Protein 3S9G (pdb70)

Organism: Homo sapiens (NCBI:txid9606)

InterPro domains:
  IPR024872 HEXIM [PF15313] (164-301)
  IPR024872 HEXIM [PR02094] (197-213)
  IPR024872 HEXIM [PR02094] (262-279)
  IPR024872 HEXIM [PR02094] (279-295)
  IPR024872 HEXIM [PTHR13469] (29-357)

Sequence (158 aa):
DFSETYERYHTESLQNMSKQELIKEYLELEKSLSRMEDENNRLRLESKRLDARVRELELELDRLRAENLQLLTENELHRQQEERYHTESLQNMSKQELIKEYLELEKSLSRMEDENNRLRLESKRLDARVRELELELDRLRAENLQLLTENELHRQQE

Solvent-accessible surface area: 10974 Å² total; per-residue (Å²): 138,46,115,129,88,99,38,40,137,30,39,106,40,6,72,124,30,41,73,118,78,0,19,147,67,21,45,78,22,58,133,24,41,56,152,29,78,96,59,24,68,115,6,126,139,61,12,60,148,18,73,56,85,15,55,95,6,36,125,72,4,78,61,16,119,54,73,15,109,110,15,100,77,79,5,60,47,32,41,142,135,132,164,45,170,3,66,68,59,6,82,150,51,61,52,102,35,0,6,147,76,16,30,89,19,55,114,27,11,57,153,28,81,97,67,2,60,118,8,97,117,62,15,144,153,26,55,27,84,15,143,101,12,77,127,33,12,90,64,29,121,58,41,19,121,126,30,65,84,66,46,64,96,24,145,112,114,171

Secondary structure (DSSP, 8-state):
--HHHHHHHHHHHHHTS-HHHHHHHHHHHHHHHHHHHHHHHHHHHHHHHHHHHHHHHHHHHHHHHHHHHHHHHHHHHHHH--/-THHHHHTTSS-HHHHHHHHHHHHHHHHHHHHHHHHHHHHHHHHHHHHHHHHHHHHHHHHHHHHHHHHHHHHHH--

B-factor: mean 52.56, std 23.47, range [2.0, 134.63]

GO terms:
  GO:1901798 positive regulation of signal transduction by p53 class mediator (P, IMP)
  GO:0004861 cyclin-dependent protein serine/threonine kinase inhibitor activity (F, IDA)
  GO:0034244 negative regulation of transcription elongation by RNA polymerase II (P, IDA)
  GO:0005634 nucleus (C, IDA)
  GO:0005737 cytoplasm (C, IDA)
  GO:0017069 snRNA binding (F, IDA)
  GO:0140416 transcription regulator inhibitor activity (F, IDA)
  GO:0005515 protein binding (F, IPI)
  GO:0002218 activation of innate immune response (P, IDA)
  GO:0097322 7SK snRNA binding (F, IDA)
  GO:0005634 nucleus (C, EXP)
  GO:0005737 cytoplasm (C, EXP)
  GO:0004860 protein kinase inhibitor activity (F, IDA)
  GO:0120259 7SK snRNP (C, IDA)
  GO:0106140 P-TEFb complex binding (F, IDA)
  GO:0034244 negative regulation of transcription elongation by RNA polymerase II (P, IC)
  GO:0032897 negative regulation of viral transcription (P, IMP)
  GO:0000122 negative regulation of transcription by RNA polymerase II (P, IMP)
  GO:0042802 identical protein binding (F, IPI)
  GO:0005654 nucleoplasm (C, IDA)

Structure (mmCIF, N/CA/C/O backbone):
data_3S9G
#
_entry.id   3S9G
#
_cell.length_a   70.770
_cell.length_b   70.770
_cell.length_c   90.960
_cell.angle_alpha   90.00
_cell.angle_beta   90.00
_cell.angle_gamma   90.00
#
_symmetry.space_group_name_H-M   'I 4'
#
loop_
_entity.id
_entity.type
_entity.pdbx_description
1 polymer 'Protein HEXIM1'
2 water water
#
loop_
_atom_site.group_PDB
_atom_site.id
_atom_site.type_symbol
_atom_site.label_atom_id
_atom_site.label_alt_id
_atom_site.label_comp_id
_atom_site.label_asym_id
_atom_site.label_entity_id
_atom_site.label_seq_id
_atom_site.pdbx_PDB_ins_code
_atom_site.Cartn_x
_atom_site.Cartn_y
_atom_site.Cartn_z
_atom_site.occupancy
_atom_site.B_iso_or_equiv
_atom_site.auth_seq_id
_atom_site.auth_comp_id
_atom_site.aut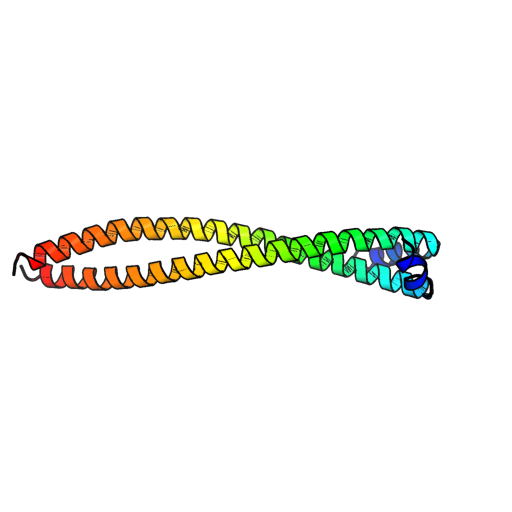h_asym_id
_atom_site.auth_atom_id
_atom_site.pdbx_PDB_model_num
ATOM 1 N N . ASP A 1 14 ? 16.937 24.256 75.479 1.00 83.35 266 ASP A N 1
ATOM 2 C CA . ASP A 1 14 ? 16.846 23.241 76.574 1.00 100.77 266 ASP A CA 1
ATOM 3 C C . ASP A 1 14 ? 17.567 23.731 77.835 1.00 103.57 266 ASP A C 1
ATOM 4 O O . ASP A 1 14 ? 16.917 24.051 78.836 1.00 117.45 266 ASP A O 1
ATOM 6 N N . PHE A 1 15 ? 18.901 23.740 77.807 1.00 106.86 267 PHE A N 1
ATOM 7 C CA . PHE A 1 15 ? 19.696 24.654 78.641 1.00 104.85 267 PHE A CA 1
ATOM 8 C C . PHE A 1 15 ? 20.321 25.631 77.638 1.00 101.89 267 PHE A C 1
ATOM 9 O O . PHE A 1 15 ? 20.703 25.214 76.544 1.00 93.68 267 PHE A O 1
ATOM 11 N N . SER A 1 16 ? 20.402 26.916 77.993 1.00 102.38 268 SER A N 1
ATOM 12 C CA . SER A 1 16 ? 20.622 27.999 77.002 1.00 98.44 268 SER A CA 1
ATOM 13 C C . SER A 1 16 ? 21.944 27.897 76.221 1.00 93.30 268 SER A C 1
ATOM 14 O O . SER A 1 16 ? 21.947 27.996 74.997 1.00 86.95 268 SER A O 1
ATOM 17 N N . GLU A 1 17 ? 23.057 27.707 76.924 1.00 92.04 269 GLU A N 1
ATOM 18 C CA . GLU A 1 17 ? 24.359 27.519 76.269 1.00 86.51 269 GLU A CA 1
ATOM 19 C C . GLU A 1 17 ? 24.535 26.053 75.837 1.00 75.81 269 GLU A C 1
ATOM 20 O O . GLU A 1 17 ? 24.870 25.778 74.673 1.00 75.30 269 GLU A O 1
ATOM 26 N N . THR A 1 18 ? 24.282 25.108 76.745 1.00 69.36 270 THR A N 1
ATOM 27 C CA . THR A 1 18 ? 24.386 23.687 76.375 1.00 55.16 270 THR A CA 1
ATOM 28 C C . THR A 1 18 ? 23.616 23.384 75.049 1.00 56.85 270 THR A C 1
ATOM 29 O O . THR A 1 18 ? 24.067 22.552 74.256 1.00 50.46 270 THR A O 1
ATOM 33 N N . TYR A 1 19 ? 22.528 24.117 74.781 1.00 49.10 271 TYR A N 1
ATOM 34 C CA . TYR A 1 19 ? 21.729 23.887 73.613 1.00 43.76 271 TYR A CA 1
ATOM 35 C C . TYR A 1 19 ? 22.458 24.435 72.401 1.00 38.35 271 TYR A C 1
ATOM 36 O O . TYR A 1 19 ? 22.456 23.778 71.381 1.00 36.01 271 TYR A O 1
ATOM 45 N N . GLU A 1 20 ? 23.081 25.612 72.527 1.00 37.22 272 GLU A N 1
ATOM 46 C CA . GLU A 1 20 ? 23.748 26.249 71.385 1.00 39.53 272 GLU A CA 1
ATOM 47 C C . GLU A 1 20 ? 24.872 25.368 71.001 1.00 33.06 272 GLU A C 1
ATOM 48 O O . GLU A 1 20 ? 25.113 25.191 69.818 1.00 38.76 272 GLU A O 1
ATOM 50 N N . ARG A 1 21 ? 25.513 24.744 72.004 1.00 38.14 273 ARG A N 1
ATOM 51 C CA . ARG A 1 21 ? 26.643 23.840 71.753 1.00 32.63 273 ARG A CA 1
ATOM 52 C C . ARG A 1 21 ? 26.186 22.687 70.875 1.00 34.05 273 ARG A C 1
ATOM 53 O O . ARG A 1 21 ? 26.652 22.526 69.746 1.00 31.24 273 ARG A O 1
ATOM 55 N N . TYR A 1 22 ? 25.201 21.956 71.373 1.00 36.36 274 TYR A N 1
ATOM 56 C CA . TYR A 1 22 ? 24.567 20.869 70.622 1.00 37.25 274 TYR A CA 1
ATOM 57 C C . TYR A 1 22 ? 24.052 21.290 69.261 1.00 31.79 274 TYR A C 1
ATOM 58 O O . TYR A 1 22 ? 24.163 20.591 68.260 1.00 32.74 274 TYR A O 1
ATOM 67 N N . HIS A 1 23 ? 23.479 22.473 69.219 1.00 35.54 275 HIS A N 1
ATOM 68 C CA . HIS A 1 23 ? 22.838 22.922 68.015 1.00 35.72 275 HIS A CA 1
ATOM 69 C C . HIS A 1 23 ? 23.863 23.327 66.962 1.00 28.14 275 HIS A C 1
ATOM 70 O O . HIS A 1 23 ? 23.716 23.044 65.762 1.00 33.10 275 HIS A O 1
ATOM 77 N N . THR A 1 24 ? 24.916 23.994 67.404 1.00 35.15 276 THR A N 1
ATOM 78 C CA . THR A 1 24 ? 26.064 24.252 66.507 1.00 35.87 276 THR A CA 1
ATOM 79 C C . THR A 1 24 ? 26.808 22.999 66.084 1.00 30.16 276 THR A C 1
ATOM 80 O O . THR A 1 24 ? 27.114 22.805 64.901 1.00 31.28 276 THR A O 1
ATOM 84 N N . GLU A 1 25 ? 27.062 22.068 66.978 1.00 28.13 277 GLU A N 1
ATOM 85 C CA . GLU A 1 25 ? 27.597 20.771 66.423 1.00 35.53 277 GLU A CA 1
ATOM 86 C C . GLU A 1 25 ? 26.775 20.127 65.315 1.00 38.83 277 GLU A C 1
ATOM 87 O O . GLU A 1 25 ? 27.317 19.502 64.357 1.00 23.79 277 GLU A O 1
ATOM 93 N N . SER A 1 26 ? 25.465 20.249 65.489 1.00 36.24 278 SER A N 1
ATOM 94 C CA . SER A 1 26 ? 24.487 19.702 64.579 1.00 39.60 278 SER A CA 1
ATOM 95 C C . SER A 1 26 ? 24.600 20.282 63.178 1.00 26.13 278 SER A C 1
ATOM 96 O O . SER A 1 26 ? 24.472 19.565 62.173 1.00 38.40 278 SER A O 1
ATOM 99 N N . LEU A 1 27 ? 24.762 21.607 63.120 1.00 29.44 279 LEU A N 1
ATOM 100 C CA . LEU A 1 27 ? 25.059 22.322 61.840 1.00 31.24 279 LEU A CA 1
ATOM 101 C C . LEU A 1 27 ? 26.468 21.991 61.358 1.00 27.47 279 LEU A C 1
ATOM 102 O O . LEU A 1 27 ? 26.724 21.802 60.128 1.00 27.43 279 LEU A O 1
ATOM 107 N N . GLN A 1 28 ? 27.413 21.891 62.289 1.00 26.82 280 GLN A N 1
ATOM 108 C CA . GLN A 1 28 ? 28.741 21.421 61.875 1.00 35.38 280 GLN A CA 1
ATOM 109 C C . GLN A 1 28 ? 28.667 20.063 61.239 1.00 41.91 280 GLN A C 1
ATOM 110 O O . GLN A 1 28 ? 29.416 19.802 60.251 1.00 34.49 280 GLN A O 1
ATOM 116 N N . ASN A 1 29 ? 27.785 19.167 61.717 1.00 27.65 281 ASN A N 1
ATOM 117 C CA . ASN A 1 29 ? 27.851 17.876 61.052 1.00 43.27 281 ASN A CA 1
ATOM 118 C C . ASN A 1 29 ? 26.976 17.752 59.821 1.00 41.60 281 ASN A C 1
ATOM 119 O O . ASN A 1 29 ? 26.892 16.706 59.240 1.00 41.57 281 ASN A O 1
ATOM 124 N N . MET A 1 30 ? 26.401 18.859 59.369 1.00 35.51 282 MET A N 1
ATOM 125 C CA . MET A 1 30 ? 25.729 18.879 58.077 1.00 32.74 282 MET A CA 1
ATOM 126 C C . MET A 1 30 ? 26.720 19.213 56.983 1.00 32.08 282 MET A C 1
ATOM 127 O O . MET A 1 30 ? 27.700 19.885 57.215 1.00 39.46 282 MET A O 1
ATOM 132 N N . SER A 1 31 ? 26.422 18.781 55.779 1.00 34.49 283 SER A N 1
ATOM 133 C CA . SER A 1 31 ? 27.148 19.232 54.602 1.00 43.62 283 SER A CA 1
ATOM 134 C C . SER A 1 31 ? 26.769 20.656 54.233 1.00 44.00 283 SER A C 1
ATOM 135 O O . SER A 1 31 ? 25.723 21.135 54.628 1.00 48.07 283 SER A O 1
ATOM 138 N N . LYS A 1 32 ? 27.617 21.298 53.429 1.00 42.62 284 LYS A N 1
ATOM 139 C CA . LYS A 1 32 ? 27.433 22.689 53.065 1.00 52.93 284 LYS A CA 1
ATOM 140 C C . LYS A 1 32 ? 26.124 22.798 52.327 1.00 59.45 284 LYS A C 1
ATOM 141 O O . LYS A 1 32 ? 25.367 23.735 52.580 1.00 59.57 284 LYS A O 1
ATOM 147 N N . GLN A 1 33 ? 25.832 21.815 51.463 1.00 58.60 285 GLN A N 1
ATOM 148 C CA . GLN A 1 33 ? 24.667 21.900 50.590 1.00 64.73 285 GLN A CA 1
ATOM 149 C C . GLN A 1 33 ? 23.365 21.609 51.308 1.00 61.63 285 GLN A C 1
ATOM 150 O O . GLN A 1 33 ? 22.329 22.081 50.853 1.00 69.27 285 GLN A O 1
ATOM 156 N N . GLU A 1 34 ? 23.402 20.856 52.411 1.00 46.94 286 GLU A N 1
ATOM 157 C CA . GLU A 1 34 ? 22.195 20.694 53.238 1.00 51.77 286 GLU A CA 1
ATOM 158 C C . GLU A 1 34 ? 21.940 21.952 54.033 1.00 55.65 286 GLU A C 1
ATOM 159 O O . GLU A 1 34 ? 20.790 22.310 54.312 1.00 44.97 286 GLU A O 1
ATOM 165 N N . LEU A 1 35 ? 23.029 22.582 54.474 1.00 50.55 287 LEU A N 1
ATOM 166 C CA . LEU A 1 35 ? 22.954 23.836 55.223 1.00 51.57 287 LEU A CA 1
ATOM 167 C C . LEU A 1 35 ? 22.319 24.932 54.348 1.00 46.96 287 LEU A C 1
ATOM 168 O O . LEU A 1 35 ? 21.548 25.750 54.857 1.00 51.60 287 LEU A O 1
ATOM 173 N N . ILE A 1 36 ? 22.643 24.924 53.050 1.00 44.27 288 ILE A N 1
ATOM 174 C CA . ILE A 1 36 ? 22.143 25.910 52.088 1.00 53.19 288 ILE A CA 1
ATOM 175 C C . ILE A 1 36 ? 20.672 25.690 51.788 1.00 61.64 288 ILE A C 1
ATOM 176 O O . ILE A 1 36 ? 19.908 26.631 51.569 1.00 60.19 288 ILE A O 1
ATOM 181 N N . LYS A 1 37 ? 20.302 24.422 51.771 1.00 61.11 289 LYS A N 1
ATOM 182 C CA . LYS A 1 37 ? 18.912 23.988 51.705 1.00 64.49 289 LYS A CA 1
ATOM 183 C C . LYS A 1 37 ? 18.164 24.448 52.963 1.00 43.78 289 LYS A C 1
ATOM 184 O O . LYS A 1 37 ? 17.170 25.155 52.882 1.00 55.58 289 LYS A O 1
ATOM 190 N N . GLU A 1 38 ? 18.664 24.090 54.134 1.00 51.55 290 GLU A N 1
ATOM 191 C CA . GLU A 1 38 ? 17.960 24.396 55.402 1.00 32.83 290 GLU A CA 1
ATOM 192 C C . GLU A 1 38 ? 17.719 25.935 55.568 1.00 46.28 290 GLU A C 1
ATOM 193 O O . GLU A 1 38 ? 16.685 26.424 56.090 1.00 43.58 290 GLU A O 1
ATOM 199 N N . TYR A 1 39 ? 18.729 26.660 55.107 1.00 38.63 291 TYR A N 1
ATOM 200 C CA . TYR A 1 39 ? 18.855 28.067 55.248 1.00 27.59 291 TYR A CA 1
ATOM 201 C C . TYR A 1 39 ? 17.939 28.814 54.338 1.00 37.47 291 TYR A C 1
ATOM 202 O O . TYR A 1 39 ? 17.423 29.852 54.722 1.00 39.44 291 TYR A O 1
ATOM 211 N N . LEU A 1 40 ? 17.794 28.320 53.105 1.00 44.96 292 LEU A N 1
ATOM 212 C CA . LEU A 1 40 ? 16.931 28.928 52.122 1.00 51.55 292 LEU A CA 1
ATOM 213 C C . LEU A 1 40 ? 15.471 28.892 52.545 1.00 57.47 292 LEU A C 1
ATOM 214 O O . LEU A 1 40 ? 14.654 29.692 52.080 1.00 57.69 292 LEU A O 1
ATOM 219 N N . GLU A 1 41 ? 15.177 27.955 53.441 1.00 62.24 293 GLU A N 1
ATOM 220 C CA . GLU A 1 41 ? 13.862 27.778 54.040 1.00 52.61 293 GLU A CA 1
ATOM 221 C C . GLU A 1 41 ? 13.686 28.736 55.164 1.00 52.64 293 GLU A C 1
ATOM 222 O O . GLU A 1 41 ? 12.587 29.204 55.454 1.00 44.44 293 GLU A O 1
ATOM 228 N N . LEU A 1 42 ? 14.781 28.997 55.850 1.00 47.78 294 LEU A N 1
ATOM 229 C CA . LEU A 1 42 ? 14.742 29.879 56.959 1.00 36.08 294 LEU A CA 1
ATOM 230 C C . LEU A 1 42 ? 14.481 31.282 56.443 1.00 28.39 294 LEU A C 1
ATOM 231 O O . LEU A 1 42 ? 13.751 32.027 57.043 1.00 32.28 294 LEU A O 1
ATOM 236 N N . GLU A 1 43 ? 15.030 31.639 55.292 1.00 44.02 295 GLU A N 1
ATOM 237 C CA . GLU A 1 43 ? 14.708 32.909 54.654 1.00 45.06 295 GLU A CA 1
ATOM 238 C C . GLU A 1 43 ? 13.229 33.052 54.250 1.00 54.07 295 GLU A C 1
ATOM 239 O O . GLU A 1 43 ? 12.612 34.073 54.547 1.00 64.48 295 GLU A O 1
ATOM 245 N N . LYS A 1 44 ? 12.696 32.060 53.535 1.00 54.63 296 LYS A N 1
ATOM 246 C CA . LYS A 1 44 ? 11.244 31.906 53.271 1.00 52.86 296 LYS A CA 1
ATOM 247 C C . LYS A 1 44 ? 10.445 32.331 54.469 1.00 49.27 296 LYS A C 1
ATOM 248 O O . LYS A 1 44 ? 9.613 33.235 54.402 1.00 58.10 296 LYS A O 1
ATOM 254 N N . SER A 1 45 ? 10.760 31.711 55.600 1.00 47.68 297 SER A N 1
ATOM 255 C CA . SER A 1 45 ? 10.026 31.916 56.829 1.00 38.47 297 SER A CA 1
ATOM 256 C C . SER A 1 45 ? 10.165 33.360 57.314 1.00 42.20 297 SER A C 1
ATOM 257 O O . SER A 1 45 ? 9.212 33.981 57.800 1.00 42.03 297 SER A O 1
ATOM 260 N N . LEU A 1 46 ? 11.352 33.923 57.164 1.00 35.72 298 LEU A N 1
ATOM 261 C CA . LEU A 1 46 ? 11.562 35.318 57.519 1.00 32.56 298 LEU A CA 1
ATOM 262 C C . LEU A 1 46 ? 10.802 36.354 56.631 1.00 41.31 298 LEU A C 1
ATOM 263 O O . LEU A 1 46 ? 10.263 37.336 57.118 1.00 36.05 298 LEU A O 1
ATOM 268 N N . SER A 1 47 ? 10.787 36.172 55.329 1.00 42.47 299 SER A N 1
ATOM 269 C CA . SER A 1 47 ? 10.157 37.171 54.494 1.00 48.39 299 SER A CA 1
ATOM 270 C C . SER A 1 47 ? 8.629 37.027 54.618 1.00 41.52 299 SER A C 1
ATOM 271 O O . SER A 1 47 ? 7.903 37.983 54.407 1.00 40.05 299 SER A O 1
ATOM 274 N N . ARG A 1 48 ? 8.157 35.839 55.002 1.00 40.02 300 ARG A N 1
ATOM 275 C CA . ARG A 1 48 ? 6.769 35.645 55.397 1.00 50.06 300 ARG A CA 1
ATOM 276 C C . ARG A 1 48 ? 6.507 36.378 56.696 1.00 26.10 300 ARG A C 1
ATOM 277 O O . ARG A 1 48 ? 5.525 37.109 56.833 1.00 37.15 300 ARG A O 1
ATOM 285 N N . MET A 1 49 ? 7.370 36.258 57.653 1.00 35.82 301 MET A N 1
ATOM 286 C CA . MET A 1 49 ? 7.118 36.981 58.900 1.00 27.67 301 MET A CA 1
ATOM 287 C C . MET A 1 49 ? 7.163 38.559 58.732 1.00 36.69 301 MET A C 1
ATOM 288 O O . MET A 1 49 ? 6.335 39.269 59.229 1.00 41.02 301 MET A O 1
ATOM 293 N N . GLU A 1 50 ? 8.169 39.040 58.019 1.00 40.42 302 GLU A N 1
ATOM 294 C CA . GLU A 1 50 ? 8.318 40.438 57.617 1.00 48.05 302 GLU A CA 1
ATOM 295 C C . GLU A 1 50 ? 7.006 41.051 57.129 1.00 50.99 302 GLU A C 1
ATOM 296 O O . GLU A 1 50 ? 6.503 41.939 57.763 1.00 41.93 302 GLU A O 1
ATOM 302 N N . ASP A 1 51 ? 6.506 40.588 55.975 1.00 24.71 303 ASP A N 1
ATOM 303 C CA . ASP A 1 51 ? 5.160 40.826 55.472 1.00 36.91 303 ASP A CA 1
ATOM 304 C C . ASP A 1 51 ? 4.084 40.907 56.518 1.00 48.65 303 ASP A C 1
ATOM 305 O O . ASP A 1 51 ? 3.296 41.842 56.488 1.00 37.35 303 ASP A O 1
ATOM 310 N N . GLU A 1 52 ? 4.084 40.002 57.495 1.00 41.12 304 GLU A N 1
ATOM 311 C CA . GLU A 1 52 ? 3.050 40.075 58.463 1.00 34.55 304 GLU A CA 1
ATOM 312 C C . GLU A 1 52 ? 3.334 41.222 59.415 1.00 37.37 304 GLU A C 1
ATOM 313 O O . GLU A 1 52 ? 2.450 42.018 59.719 1.00 38.93 304 GLU A O 1
ATOM 319 N N . ASN A 1 53 ? 4.569 41.325 59.889 1.00 37.40 305 ASN A N 1
ATOM 320 C CA . ASN A 1 53 ? 5.046 42.589 60.477 1.00 30.51 305 ASN A CA 1
ATOM 321 C C . ASN A 1 53 ? 4.536 43.919 59.818 1.00 28.13 305 ASN A C 1
ATOM 322 O O . ASN A 1 53 ? 4.020 44.793 60.470 1.00 29.04 305 ASN A O 1
ATOM 327 N N . ASN A 1 54 ? 4.692 44.056 58.522 1.00 29.12 306 ASN A N 1
ATOM 328 C CA . ASN A 1 54 ? 4.276 45.248 57.827 1.00 31.36 306 ASN A CA 1
ATOM 329 C C . ASN A 1 54 ? 2.755 45.440 57.898 1.00 39.69 306 ASN A C 1
ATOM 330 O O . ASN A 1 54 ? 2.288 46.533 58.248 1.00 42.70 306 ASN A O 1
ATOM 335 N N . ARG A 1 55 ? 2.004 44.360 57.609 1.00 41.44 307 ARG A N 1
ATOM 336 C CA . ARG A 1 55 ? 0.541 44.295 57.831 1.00 32.42 307 ARG A CA 1
ATOM 337 C C . ARG A 1 55 ? 0.176 44.694 59.285 1.00 43.49 307 ARG A C 1
ATOM 338 O O . ARG A 1 55 ? -0.629 45.597 59.520 1.00 41.10 307 ARG A O 1
ATOM 346 N N . LEU A 1 56 ? 0.776 44.019 60.249 1.00 26.96 308 LEU A N 1
ATOM 347 C CA . LEU A 1 56 ? 0.524 44.336 61.640 1.00 34.75 308 LEU A CA 1
ATOM 348 C C . LEU A 1 56 ? 0.862 45.800 62.008 1.00 36.54 308 LEU A C 1
ATOM 349 O O . LEU A 1 56 ? 0.113 46.400 62.772 1.00 38.67 308 LEU A O 1
ATOM 354 N N . ARG A 1 57 ? 1.933 46.397 61.459 1.00 31.75 309 ARG A N 1
ATOM 355 C CA . ARG A 1 57 ? 2.291 47.783 61.828 1.00 38.11 309 ARG A CA 1
ATOM 356 C C . ARG A 1 57 ? 1.308 48.808 61.270 1.00 40.85 309 ARG A C 1
ATOM 357 O O . ARG A 1 57 ? 1.099 49.885 61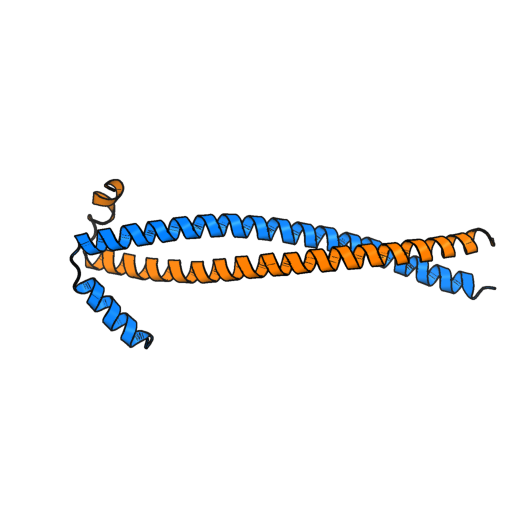.838 1.00 33.63 309 ARG A O 1
ATOM 365 N N . LEU A 1 58 ? 0.737 48.492 60.123 1.00 40.33 310 LEU A N 1
ATOM 366 C CA . LEU A 1 58 ? -0.169 49.395 59.461 1.00 39.16 310 LEU A CA 1
ATOM 367 C C . LEU A 1 58 ? -1.512 49.387 60.183 1.00 37.82 310 LEU A C 1
ATOM 368 O O . LEU A 1 58 ? -2.192 50.416 60.278 1.00 42.86 310 LEU A O 1
ATOM 373 N N . GLU A 1 59 ? -1.896 48.216 60.687 1.00 36.10 311 GLU A N 1
ATOM 374 C CA . GLU A 1 59 ? -3.160 48.057 61.364 1.00 50.81 311 GLU A CA 1
ATOM 375 C C . GLU A 1 59 ? -3.052 48.659 62.733 1.00 34.42 311 GLU A C 1
ATOM 376 O O . GLU A 1 59 ? -3.971 49.324 63.180 1.00 52.59 311 GLU A O 1
ATOM 382 N N . SER A 1 60 ? -1.922 48.482 63.386 1.00 37.08 312 SER A N 1
ATOM 383 C CA . SER A 1 60 ? -1.725 49.193 64.663 1.00 48.13 312 SER A CA 1
ATOM 384 C C . SER A 1 60 ? -1.769 50.733 64.475 1.00 41.61 312 SER A C 1
ATOM 385 O O . SER A 1 60 ? -2.410 51.419 65.249 1.00 46.14 312 SER A O 1
ATOM 388 N N . LYS A 1 61 ? -1.140 51.248 63.415 1.00 55.05 313 LYS A N 1
ATOM 389 C CA . LYS A 1 61 ? -1.122 52.690 63.166 1.00 49.35 313 LYS A CA 1
ATOM 390 C C . LYS A 1 61 ? -2.496 53.276 62.833 1.00 49.97 313 LYS A C 1
ATOM 391 O O . LYS A 1 61 ? -2.755 54.440 63.100 1.00 45.91 313 LYS A O 1
ATOM 393 N N . ARG A 1 62 ? -3.357 52.472 62.226 1.00 52.95 314 ARG A N 1
ATOM 394 C CA . ARG A 1 62 ? -4.716 52.870 61.868 1.00 53.79 314 ARG A CA 1
ATOM 395 C C . ARG A 1 62 ? -5.617 52.956 63.136 1.00 53.70 314 ARG A C 1
ATOM 396 O O . ARG A 1 62 ? -6.359 53.904 63.343 1.00 46.68 314 ARG A O 1
ATOM 404 N N . LEU A 1 63 ? -5.503 51.949 63.984 1.00 41.93 315 LEU A N 1
ATOM 405 C CA . LEU A 1 63 ? -6.177 51.899 65.263 1.00 40.42 315 LEU A CA 1
ATOM 406 C C . LEU A 1 63 ? -5.778 52.913 66.303 1.00 47.76 315 LEU A C 1
ATOM 407 O O . LEU A 1 63 ? -6.642 53.371 67.076 1.00 43.55 315 LEU A O 1
ATOM 412 N N . ASP A 1 64 ? -4.496 53.249 66.394 1.00 47.19 319 ASP A N 1
ATOM 413 C CA . ASP A 1 64 ? -4.114 54.334 67.314 1.00 54.99 319 ASP A CA 1
ATOM 414 C C . ASP A 1 64 ? -4.516 55.736 66.763 1.00 42.98 319 ASP A C 1
ATOM 415 O O . ASP A 1 64 ? -4.585 56.705 67.508 1.00 42.43 319 ASP A O 1
ATOM 420 N N . ALA A 1 65 ? -4.741 55.844 65.461 1.00 38.53 320 ALA A N 1
ATOM 421 C CA . ALA A 1 65 ? -5.267 57.079 64.862 1.00 42.22 320 ALA A CA 1
ATOM 422 C C . ALA A 1 65 ? -6.722 57.243 65.286 1.00 51.07 320 ALA A C 1
ATOM 423 O O . ALA A 1 65 ? -7.163 58.319 65.683 1.00 58.66 320 ALA A O 1
ATOM 425 N N . ARG A 1 66 ? -7.457 56.142 65.198 1.00 50.96 321 ARG A N 1
ATOM 426 C CA . ARG A 1 66 ? -8.825 56.091 65.606 1.00 43.76 321 ARG A CA 1
ATOM 427 C C . ARG A 1 66 ? -8.958 56.329 67.080 1.00 47.64 321 ARG A C 1
ATOM 428 O O . ARG A 1 66 ? -9.826 57.107 67.465 1.00 45.46 321 ARG A O 1
ATOM 436 N N . VAL A 1 67 ? -8.130 55.674 67.904 1.00 33.98 322 VAL A N 1
ATOM 437 C CA . VAL A 1 67 ? -8.114 55.985 69.358 1.00 42.98 322 VAL A CA 1
ATOM 438 C C . VAL A 1 67 ? -7.807 57.475 69.550 1.0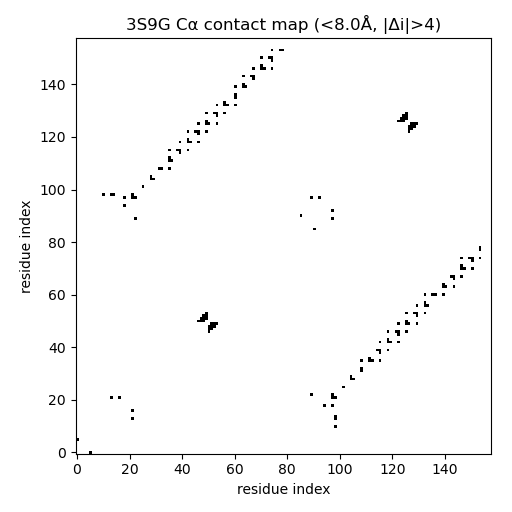0 51.55 322 VAL A C 1
ATOM 439 O O . VAL A 1 67 ? -8.411 58.154 70.402 1.00 57.67 322 VAL A O 1
ATOM 443 N N . ARG A 1 68 ? -6.886 57.988 68.730 1.00 55.98 323 ARG A N 1
ATOM 444 C CA . ARG A 1 68 ? -6.477 59.386 68.818 1.00 58.79 323 ARG A CA 1
ATOM 445 C C . ARG A 1 68 ? -7.702 60.260 68.597 1.00 53.30 323 ARG A C 1
ATOM 446 O O . ARG A 1 68 ? -8.063 61.034 69.479 1.00 51.37 323 ARG A O 1
ATOM 448 N N . GLU A 1 69 ? -8.361 60.088 67.447 1.00 51.50 324 GLU A N 1
ATOM 449 C CA . GLU A 1 69 ? -9.541 60.886 67.101 1.00 45.43 324 GLU A CA 1
ATOM 450 C C . GLU A 1 69 ? -10.635 60.749 68.174 1.00 50.92 324 GLU A C 1
ATOM 451 O O . GLU A 1 69 ? -11.151 61.733 68.684 1.00 47.36 324 GLU A O 1
ATOM 457 N N . LEU A 1 70 ? -10.973 59.515 68.524 1.00 44.75 325 LEU A N 1
ATOM 458 C CA . LEU A 1 70 ? -12.001 59.264 69.512 1.00 41.36 325 LEU A CA 1
ATOM 459 C C . LEU A 1 70 ? -11.657 59.954 70.857 1.00 34.27 325 LEU A C 1
ATOM 460 O O . LEU A 1 70 ? -12.513 60.600 71.449 1.00 43.38 325 LEU A O 1
ATOM 465 N N . GLU A 1 71 ? -10.410 59.894 71.276 1.00 37.54 326 GLU A N 1
ATOM 466 C CA . GLU A 1 71 ? -9.974 60.522 72.551 1.00 46.83 326 GLU A CA 1
ATOM 467 C C . GLU A 1 71 ? -10.199 62.052 72.614 1.00 45.72 326 GLU A C 1
ATOM 468 O O . GLU A 1 71 ? -10.475 62.618 73.703 1.00 41.42 326 GLU A O 1
ATOM 470 N N . LEU A 1 72 ? -10.041 62.691 71.450 1.00 40.52 327 LEU A N 1
ATOM 471 C CA . LEU A 1 72 ? -10.183 64.137 71.268 1.00 47.34 327 LEU A CA 1
ATOM 472 C C . LEU A 1 72 ? -11.622 64.560 71.407 1.00 52.33 327 LEU A C 1
ATOM 473 O O . LEU A 1 72 ? -11.945 65.490 72.167 1.00 51.23 327 LEU A O 1
ATOM 478 N N . GLU A 1 73 ? -12.473 63.887 70.638 1.00 45.31 328 GLU A N 1
ATOM 479 C CA . GLU A 1 73 ? -13.882 64.096 70.709 1.00 47.72 328 GLU A CA 1
ATOM 480 C C . GLU A 1 73 ? -14.345 63.868 72.129 1.00 50.72 328 GLU A C 1
ATOM 481 O O . GLU A 1 73 ? -15.169 64.644 72.602 1.00 54.73 328 GLU A O 1
ATOM 487 N N . LEU A 1 74 ? -13.824 62.852 72.821 1.00 38.64 329 LEU A N 1
ATOM 488 C CA . LEU A 1 74 ? -14.228 62.632 74.232 1.00 49.35 329 LEU A CA 1
ATOM 489 C C . LEU A 1 74 ? -13.821 63.805 75.076 1.00 51.49 329 LEU A C 1
ATOM 490 O O . LEU A 1 74 ? -14.514 64.159 76.044 1.00 57.49 329 LEU A O 1
ATOM 495 N N . ASP A 1 75 ? -12.682 64.397 74.730 1.00 55.68 330 ASP A N 1
ATOM 496 C CA . ASP A 1 75 ? -12.218 65.572 75.446 1.00 55.89 330 ASP A CA 1
ATOM 497 C C . ASP A 1 75 ? -13.081 66.774 75.056 1.00 48.61 330 ASP A C 1
ATOM 498 O O . ASP A 1 75 ? -13.638 67.437 75.918 1.00 56.90 330 ASP A O 1
ATOM 503 N N . ARG A 1 76 ? -13.179 67.037 73.761 1.00 49.19 331 ARG A N 1
ATOM 504 C CA . ARG A 1 76 ? -13.999 68.093 73.255 1.00 46.71 331 ARG A CA 1
ATOM 505 C C . ARG A 1 76 ? -15.364 68.095 73.968 1.00 47.79 331 ARG A C 1
ATOM 506 O O . ARG A 1 76 ? -15.762 69.116 74.524 1.00 58.52 331 ARG A O 1
ATOM 508 N N . LEU A 1 77 ? -16.010 66.931 74.037 1.00 48.27 332 LEU A N 1
ATOM 509 C CA . LEU A 1 77 ? -17.325 66.763 74.657 1.00 44.70 332 LEU A CA 1
ATOM 510 C C . LEU A 1 77 ? -17.317 66.830 76.170 1.00 59.98 332 LEU A C 1
ATOM 511 O O . LEU A 1 77 ? -18.246 67.418 76.768 1.00 58.12 332 LEU A O 1
ATOM 516 N N . ARG A 1 78 ? -16.311 66.220 76.801 1.00 56.54 333 ARG A N 1
ATOM 517 C CA . ARG A 1 78 ? -16.212 66.250 78.292 1.00 65.23 333 ARG A CA 1
ATOM 518 C C . ARG A 1 78 ? -16.204 67.663 78.877 1.00 54.91 333 ARG A C 1
ATOM 519 O O . ARG A 1 78 ? -16.809 67.919 79.935 1.00 54.45 333 ARG A O 1
ATOM 527 N N . ALA A 1 79 ? -15.484 68.546 78.174 1.00 57.58 334 ALA A N 1
ATOM 528 C CA . ALA A 1 79 ? -15.267 69.951 78.547 1.00 64.18 334 ALA A CA 1
ATOM 529 C C . ALA A 1 79 ? -16.515 70.802 78.279 1.00 59.37 334 ALA A C 1
ATOM 530 O O . ALA A 1 79 ? -16.858 71.703 79.047 1.00 58.35 334 ALA A O 1
ATOM 532 N N . GLU A 1 80 ? -17.173 70.510 77.166 1.00 55.54 335 GLU A N 1
ATOM 533 C CA . GLU A 1 80 ? -18.522 70.996 76.914 1.00 47.96 335 GLU A CA 1
ATOM 534 C C . GLU A 1 80 ? -19.458 70.655 78.074 1.00 42.16 335 GLU A C 1
ATOM 535 O O . GLU A 1 80 ? -20.170 71.531 78.583 1.00 43.41 335 GLU A O 1
ATOM 541 N N . ASN A 1 81 ? -19.491 69.390 78.469 1.00 41.43 336 ASN A N 1
ATOM 542 C CA . ASN A 1 81 ? -20.425 68.944 79.503 1.00 47.17 336 ASN A CA 1
ATOM 543 C C . ASN A 1 81 ? -20.101 69.584 80.827 1.00 58.21 336 ASN A C 1
ATOM 544 O O . ASN A 1 81 ? -20.995 70.003 81.565 1.00 71.91 336 ASN A O 1
ATOM 549 N N . LEU A 1 82 ? -18.809 69.641 81.121 1.00 67.53 337 LEU A N 1
ATOM 550 C CA . LEU A 1 82 ? -18.326 70.259 82.343 1.00 76.23 337 LEU A CA 1
ATOM 551 C C . LEU A 1 82 ? -18.889 71.682 82.483 1.00 69.37 337 LEU A C 1
ATOM 552 O O . LEU A 1 82 ? -19.564 71.992 83.472 1.00 67.66 337 LEU A O 1
ATOM 557 N N . GLN A 1 83 ? -18.613 72.521 81.484 1.00 68.69 338 GLN A N 1
ATOM 558 C CA . GLN A 1 83 ? -19.105 73.894 81.457 1.00 79.12 338 GLN A CA 1
ATOM 559 C C . GLN A 1 83 ? -20.613 73.904 81.714 1.00 73.71 338 GLN A C 1
ATOM 560 O O . GLN A 1 83 ? -21.056 74.339 82.771 1.00 76.19 338 GLN A O 1
ATOM 566 N N . LEU A 1 84 ? -21.390 73.395 80.752 1.00 64.85 339 LEU A N 1
ATOM 567 C CA . LEU A 1 84 ? -22.826 73.223 80.933 1.00 58.04 339 LEU A CA 1
ATOM 568 C C . LEU A 1 84 ? -23.159 72.868 82.368 1.00 60.05 339 LEU A C 1
ATOM 569 O O . LEU A 1 84 ? -24.061 73.458 82.952 1.00 66.56 339 LEU A O 1
ATOM 574 N N . LEU A 1 85 ? -22.440 71.918 82.948 1.00 57.31 340 LEU A N 1
ATOM 575 C CA . LEU A 1 85 ? -22.843 71.389 84.249 1.00 73.62 340 LEU A CA 1
ATOM 576 C C . LEU A 1 85 ? -22.783 72.448 85.354 1.00 75.68 340 LEU A C 1
ATOM 577 O O . LEU A 1 85 ? -23.653 72.515 86.231 1.00 78.71 340 LEU A O 1
ATOM 582 N N . THR A 1 86 ? -21.766 73.290 85.285 1.00 78.41 341 THR A N 1
ATOM 583 C CA . THR A 1 86 ? -21.564 74.316 86.292 1.00 85.90 341 THR A CA 1
ATOM 584 C C . THR A 1 86 ? -22.455 75.532 85.997 1.00 85.04 341 THR A C 1
ATOM 585 O O . THR A 1 86 ? -22.744 76.316 86.898 1.00 88.16 341 THR A O 1
ATOM 589 N N . GLU A 1 87 ? -22.895 75.674 84.744 1.00 81.53 342 GLU A N 1
ATOM 590 C CA . GLU A 1 87 ? -23.876 76.702 84.359 1.00 79.19 342 GLU A CA 1
ATOM 591 C C . GLU A 1 87 ? -25.261 76.347 84.911 1.00 79.87 342 GLU A C 1
ATOM 592 O O . GLU A 1 87 ? -26.008 77.214 85.434 1.00 70.23 342 GLU A O 1
ATOM 598 N N . ASN A 1 88 ? -25.594 75.064 84.770 1.00 75.98 343 ASN A N 1
ATOM 599 C CA . ASN A 1 88 ? -26.850 74.507 85.252 1.00 73.23 343 ASN A CA 1
ATOM 600 C C . ASN A 1 88 ? -26.939 74.551 86.779 1.00 82.76 343 ASN A C 1
ATOM 601 O O . ASN A 1 88 ? -28.002 74.828 87.327 1.00 88.86 343 ASN A O 1
ATOM 606 N N . GLU A 1 89 ? -25.829 74.309 87.471 1.00 91.29 344 GLU A N 1
ATOM 607 C CA . GLU A 1 89 ? -25.793 74.517 88.932 1.00 98.57 344 GLU A CA 1
ATOM 608 C C . GLU A 1 89 ? -26.147 75.970 89.320 1.00 101.09 344 GLU A C 1
ATOM 609 O O . GLU A 1 89 ? -27.165 76.224 89.991 1.00 93.08 344 GLU A O 1
ATOM 611 N N . LEU A 1 90 ? -25.302 76.906 88.871 1.00 101.44 345 LEU A N 1
ATOM 612 C CA . LEU A 1 90 ? -25.456 78.337 89.165 1.00 102.34 345 LEU A CA 1
ATOM 613 C C . LEU A 1 90 ? -26.862 78.847 88.805 1.00 101.24 345 LEU A C 1
ATOM 614 O O . LEU A 1 90 ? -27.562 79.374 89.667 1.00 104.77 345 LEU A O 1
ATOM 616 N N . HIS A 1 91 ? -27.279 78.660 87.549 1.00 97.59 346 HIS A N 1
ATOM 617 C CA . HIS A 1 91 ? -28.610 79.102 87.087 1.00 96.81 346 HIS A CA 1
ATOM 618 C C . HIS A 1 91 ? -29.768 78.310 87.709 1.00 99.46 346 HIS A C 1
ATOM 619 O O . HIS A 1 91 ? -30.927 78.673 87.536 1.00 100.34 346 HIS A O 1
ATOM 621 N N . ARG A 1 92 ? -29.449 77.220 88.411 1.00 110.50 347 ARG A N 1
ATOM 622 C CA . ARG A 1 92 ? -30.446 76.425 89.136 1.00 112.44 347 ARG A CA 1
ATOM 623 C C . ARG A 1 92 ? -30.661 77.007 90.525 1.00 118.96 347 ARG A C 1
ATOM 624 O O . ARG A 1 92 ? -31.770 77.425 90.862 1.00 114.51 347 ARG A O 1
ATOM 626 N N . GLN A 1 93 ? -29.588 77.030 91.320 1.00 124.20 348 GLN A N 1
ATOM 627 C CA . GLN A 1 93 ? -29.629 77.564 92.694 1.00 128.34 348 GLN A CA 1
ATOM 628 C C . GLN A 1 93 ? -30.326 78.926 92.729 1.00 130.62 348 GLN A C 1
ATOM 629 O O . GLN A 1 93 ? -31.032 79.249 93.687 1.00 134.63 348 GLN A O 1
ATOM 635 N N . GLN A 1 94 ? -30.106 79.721 91.683 1.00 127.22 349 GLN A N 1
ATOM 636 C CA . GLN A 1 94 ? -30.726 81.030 91.561 1.00 123.79 349 GLN A CA 1
ATOM 637 C C . GLN A 1 94 ? -32.181 80.836 91.160 1.00 120.31 349 GLN A C 1
ATOM 638 O O . GLN A 1 94 ? -32.551 81.004 89.997 1.00 108.02 349 GLN A O 1
ATOM 644 N N . GLU A 1 95 ? -32.981 80.461 92.159 1.00 118.26 350 GLU A N 1
ATOM 645 C CA . GLU A 1 95 ? -34.382 80.098 91.989 1.00 115.25 350 GLU A CA 1
ATOM 646 C C . GLU A 1 95 ? -35.027 79.915 93.357 1.00 116.34 350 GLU A C 1
ATOM 647 O O . GLU A 1 95 ? -34.389 79.423 94.291 1.00 114.11 350 GLU A O 1
ATOM 649 N N . GLU B 1 20 ? 16.259 30.044 43.624 1.00 80.94 272 GLU B N 1
ATOM 650 C CA . GLU B 1 20 ? 17.038 28.775 43.709 1.00 86.11 272 GLU B CA 1
ATOM 651 C C . GLU B 1 20 ? 18.526 29.162 43.638 1.00 90.01 272 GLU B C 1
ATOM 652 O O . GLU B 1 20 ? 19.246 29.180 44.671 1.00 52.24 272 GLU B O 1
ATOM 658 N N . ARG B 1 21 ? 18.907 29.629 42.439 1.00 80.19 273 ARG B N 1
ATOM 659 C CA . ARG B 1 21 ? 20.290 29.772 41.991 1.00 96.91 273 ARG B CA 1
ATOM 660 C C . ARG B 1 21 ? 20.836 31.214 42.054 1.00 104.23 273 ARG B C 1
ATOM 661 O O . ARG B 1 21 ? 22.038 31.418 41.885 1.00 120.31 273 ARG B O 1
ATOM 663 N N . TYR B 1 22 ? 19.981 32.212 42.285 1.00 111.02 274 TYR B N 1
ATOM 664 C CA . TYR B 1 22 ? 20.476 33.507 42.781 1.00 113.66 274 TYR B CA 1
ATOM 665 C C . TYR B 1 22 ? 21.235 33.239 44.096 1.00 109.96 274 TYR B C 1
ATOM 666 O O . TYR B 1 22 ? 22.018 34.074 44.566 1.00 108.91 274 TYR B O 1
ATOM 675 N N . HIS B 1 23 ? 20.984 32.055 44.668 1.00 104.28 275 HIS B N 1
ATOM 676 C CA . HIS B 1 23 ? 21.556 31.627 45.936 1.00 96.81 275 HIS B CA 1
ATOM 677 C C . HIS B 1 23 ? 22.682 30.620 45.733 1.00 90.30 275 HIS B C 1
ATOM 678 O O . HIS B 1 23 ? 23.598 30.554 46.550 1.00 90.70 275 HIS B O 1
ATOM 680 N N . THR B 1 24 ? 22.626 29.834 44.657 1.00 95.56 276 THR B N 1
ATOM 681 C CA . THR B 1 24 ? 23.802 29.044 44.268 1.00 100.94 276 THR B CA 1
ATOM 682 C C . THR B 1 24 ? 25.042 29.882 44.586 1.00 107.94 276 THR B C 1
ATOM 683 O O . THR B 1 24 ? 26.009 29.381 45.142 1.00 108.85 276 THR B O 1
ATOM 687 N N . GLU B 1 25 ? 24.998 31.171 44.242 1.00 110.23 277 GLU B N 1
ATOM 688 C CA . GLU B 1 25 ? 26.194 3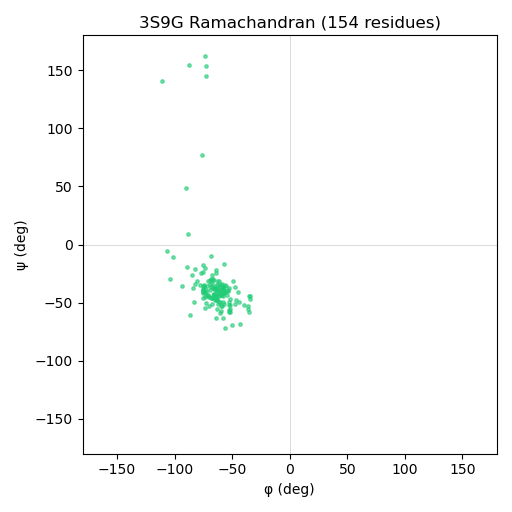2.013 44.273 1.00 106.44 277 GLU B CA 1
ATOM 689 C C . GLU B 1 25 ? 26.367 32.774 45.581 1.00 97.60 277 GLU B C 1
ATOM 690 O O . GLU B 1 25 ? 27.498 32.986 46.025 1.00 84.86 277 GLU B O 1
ATOM 692 N N . SER B 1 26 ? 25.260 33.200 46.181 1.00 88.96 278 SER B N 1
ATOM 693 C CA . SER B 1 26 ? 25.330 34.028 47.386 1.00 91.48 278 SER B CA 1
ATOM 694 C C . SER B 1 26 ? 25.913 33.241 48.562 1.00 85.28 278 SER B C 1
ATOM 695 O O . SER B 1 26 ? 26.801 33.716 49.280 1.00 86.51 278 SER B O 1
ATOM 697 N N . LEU B 1 27 ? 25.408 32.028 48.734 1.00 73.20 279 LEU B N 1
ATOM 698 C CA . LEU B 1 27 ? 25.644 31.268 49.957 1.00 62.39 279 LEU B CA 1
ATOM 699 C C . LEU B 1 27 ? 26.913 30.423 49.839 1.00 66.30 279 LEU B C 1
ATOM 700 O O . LEU B 1 27 ? 27.519 30.041 50.849 1.00 49.48 279 LEU B O 1
ATOM 705 N N . GLN B 1 28 ? 27.320 30.219 48.599 1.00 47.93 280 GLN B N 1
ATOM 706 C CA . GLN B 1 28 ? 28.428 29.351 48.241 1.00 69.04 280 GLN B CA 1
ATOM 707 C C . GLN B 1 28 ? 29.719 29.975 47.811 1.00 63.68 280 GLN B C 1
ATOM 708 O O . GLN B 1 28 ? 30.654 29.243 47.554 1.00 66.01 280 GLN B O 1
ATOM 714 N N . ASN B 1 29 ? 29.784 31.287 47.665 1.00 69.75 281 ASN B N 1
ATOM 715 C CA . ASN B 1 29 ? 31.092 31.920 47.773 1.00 76.24 281 ASN B CA 1
ATOM 716 C C . ASN B 1 29 ? 31.550 31.774 49.250 1.00 69.53 281 ASN B C 1
ATOM 717 O O . ASN B 1 29 ? 32.745 31.721 49.554 1.00 72.63 281 ASN B O 1
ATOM 722 N N . MET B 1 30 ? 30.580 31.658 50.152 1.00 57.32 282 MET B N 1
ATOM 723 C CA . MET B 1 30 ? 30.862 31.482 51.563 1.00 55.45 282 MET B CA 1
ATOM 724 C C . MET B 1 30 ? 31.391 30.088 51.932 1.00 53.45 282 MET B C 1
ATOM 725 O O . MET B 1 30 ? 31.033 29.056 51.355 1.00 55.05 282 MET B O 1
ATOM 730 N N . SER B 1 31 ? 32.286 30.115 52.904 1.00 45.12 283 SER B N 1
ATOM 731 C CA . SER B 1 31 ? 32.753 28.959 53.578 1.00 47.69 283 SER B CA 1
ATOM 732 C C . SER B 1 31 ? 31.651 28.466 54.480 1.00 51.27 283 SER B C 1
ATOM 733 O O . SER B 1 31 ? 30.850 29.245 55.008 1.00 49.88 283 SER B O 1
ATOM 736 N N . LYS B 1 32 ? 31.697 27.170 54.729 1.00 45.46 284 LYS B N 1
ATOM 737 C CA . LYS B 1 32 ? 30.741 26.517 55.536 1.00 39.31 284 LYS B CA 1
ATOM 738 C C . LYS B 1 32 ? 30.656 27.209 56.853 1.00 27.77 284 LYS B C 1
ATOM 739 O O . LYS B 1 32 ? 29.571 27.320 57.399 1.00 33.59 284 LYS B O 1
ATOM 745 N N . GLN B 1 33 ? 31.783 27.634 57.390 1.00 37.59 285 GLN B N 1
ATOM 746 C CA . GLN B 1 33 ? 31.757 28.251 58.716 1.00 33.79 285 GLN B CA 1
ATOM 747 C C . GLN B 1 33 ? 30.999 29.587 58.712 1.00 32.12 285 GLN B C 1
ATOM 748 O O . GLN B 1 33 ? 30.475 30.035 59.762 1.00 29.95 285 GLN B O 1
ATOM 754 N N . GLU B 1 34 ? 31.049 30.260 57.579 1.00 26.94 286 GLU B N 1
ATOM 755 C CA . GLU B 1 34 ? 30.411 31.565 57.410 1.00 36.87 286 GLU B CA 1
ATOM 756 C C . GLU B 1 34 ? 28.925 31.309 57.335 1.00 30.16 286 GLU B C 1
ATOM 757 O O . GLU B 1 34 ? 28.171 31.994 57.990 1.00 25.19 286 GLU B O 1
ATOM 759 N N . LEU B 1 35 ? 28.516 30.365 56.477 1.00 25.34 287 LEU B N 1
ATOM 760 C CA . LEU B 1 35 ? 27.147 29.937 56.430 1.00 23.33 287 LEU B CA 1
ATOM 761 C C . LEU B 1 35 ? 26.463 29.636 57.751 1.00 37.65 287 LEU B C 1
ATOM 762 O O . LEU B 1 35 ? 25.301 29.952 57.848 1.00 21.74 287 LEU B O 1
ATOM 767 N N . ILE B 1 36 ? 27.150 28.857 58.595 1.00 21.90 288 ILE B N 1
ATOM 768 C CA . ILE B 1 36 ? 26.674 28.455 59.915 1.00 40.09 288 ILE B CA 1
ATOM 769 C C . ILE B 1 36 ? 26.500 29.694 60.645 1.00 20.79 288 ILE B C 1
ATOM 770 O O . ILE B 1 36 ? 25.478 29.892 61.239 1.00 48.09 288 ILE B O 1
ATOM 775 N N . LYS B 1 37 ? 27.506 30.581 60.639 1.00 30.72 289 LYS B N 1
ATOM 776 C CA . LYS B 1 37 ? 27.347 31.877 61.347 1.00 27.94 289 LYS B CA 1
ATOM 777 C C . LYS B 1 37 ? 26.079 32.615 60.928 1.00 37.25 289 LYS B C 1
ATOM 778 O O . LYS B 1 37 ? 25.336 33.071 61.721 1.00 20.26 289 LYS B O 1
ATOM 784 N N . GLU B 1 38 ? 25.900 32.721 59.624 1.00 21.15 290 GLU B N 1
ATOM 785 C CA . GLU B 1 38 ? 24.828 33.318 58.925 1.00 21.12 290 GLU B CA 1
ATOM 786 C C . GLU B 1 38 ? 23.521 32.635 59.245 1.00 20.37 290 GLU B C 1
ATOM 787 O O . GLU B 1 38 ? 22.511 33.318 59.364 1.00 22.91 290 GLU B O 1
ATOM 793 N N . TYR B 1 39 ? 23.507 31.296 59.423 1.00 20.29 291 TYR B N 1
ATOM 794 C CA . TYR B 1 39 ? 22.275 30.554 59.707 1.00 20.01 291 TYR B CA 1
ATOM 795 C C . TYR B 1 39 ? 21.899 30.884 61.157 1.00 19.35 291 TYR B C 1
ATOM 796 O O . TYR B 1 39 ? 20.750 31.133 61.452 1.00 19.05 291 TYR B O 1
ATOM 805 N N . LEU B 1 40 ? 22.882 30.884 62.004 1.00 19.34 292 LEU B N 1
ATOM 806 C CA . LEU B 1 40 ? 22.586 31.173 63.494 1.00 19.09 292 LEU B CA 1
ATOM 807 C C . LEU B 1 40 ? 21.911 32.489 63.531 1.00 18.76 292 LEU B C 1
ATOM 808 O O . LEU B 1 40 ? 20.759 32.494 63.723 1.00 36.29 292 LEU B O 1
ATOM 813 N N . GLU B 1 41 ? 22.599 33.605 63.27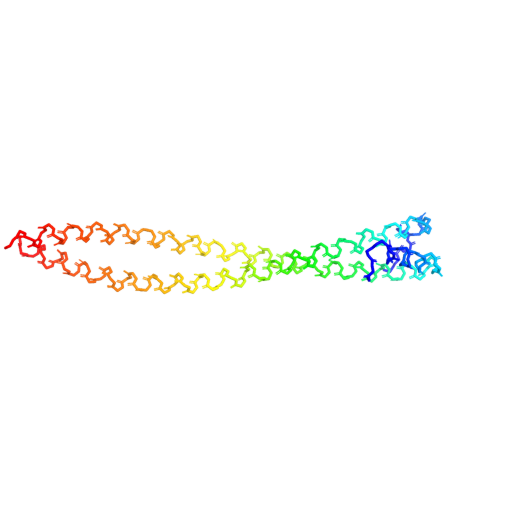9 1.00 18.97 293 GLU B N 1
ATOM 814 C CA . GLU B 1 41 ? 21.996 34.946 63.377 1.00 25.46 293 GLU B CA 1
ATOM 815 C C . GLU B 1 41 ? 20.593 35.137 62.741 1.00 30.74 293 GLU B C 1
ATOM 816 O O . GLU B 1 41 ? 19.765 35.873 63.267 1.00 20.89 293 GLU B O 1
ATOM 822 N N . LEU B 1 42 ? 20.374 34.554 61.584 1.00 26.64 294 LEU B N 1
ATOM 823 C CA . LEU B 1 42 ? 19.091 34.434 60.966 1.00 35.91 294 LEU B CA 1
ATOM 824 C C . LEU B 1 42 ? 18.100 33.680 61.887 1.00 29.30 294 LEU B C 1
ATOM 825 O O . LEU B 1 42 ? 16.980 34.110 62.095 1.00 21.17 294 LEU B O 1
ATOM 830 N N . GLU B 1 43 ? 18.488 32.598 62.502 1.00 31.55 295 GLU B N 1
ATOM 831 C CA . GLU B 1 43 ? 17.557 32.027 63.466 1.00 29.38 295 GLU B CA 1
ATOM 832 C C . GLU B 1 43 ? 17.290 33.069 64.469 1.00 28.56 295 GLU B C 1
ATOM 833 O O . GLU B 1 43 ? 16.180 33.192 64.954 1.00 31.47 295 GLU B O 1
ATOM 839 N N . LYS B 1 44 ? 18.310 33.806 64.873 1.00 26.37 296 LYS B N 1
ATOM 840 C CA . LYS B 1 44 ? 18.092 34.615 66.124 1.00 33.05 296 LYS B CA 1
ATOM 841 C C . LYS B 1 44 ? 17.095 35.760 65.887 1.00 33.84 296 LYS B C 1
ATOM 842 O O . LYS B 1 44 ? 16.355 36.154 66.757 1.00 27.76 296 LYS B O 1
ATOM 848 N N . SER B 1 45 ? 17.128 36.299 64.699 1.00 22.79 297 SER B N 1
ATOM 849 C CA . SER B 1 45 ? 16.219 37.355 64.290 1.00 45.83 297 SER B CA 1
ATOM 850 C C . SER B 1 45 ? 14.857 36.902 63.770 1.00 35.96 297 SER B C 1
ATOM 851 O O . SER B 1 45 ? 13.898 37.653 63.952 1.00 29.01 297 SER B O 1
ATOM 854 N N . LEU B 1 46 ? 14.727 35.687 63.226 1.00 24.13 298 LEU B N 1
ATOM 855 C CA . LEU B 1 46 ? 13.392 35.117 63.082 1.00 29.21 298 LEU B CA 1
ATOM 856 C C . LEU B 1 46 ? 12.723 35.133 64.454 1.00 27.79 298 LEU B C 1
ATOM 857 O O . LEU B 1 46 ? 11.575 35.523 64.602 1.00 30.63 298 LEU B O 1
ATOM 862 N N . SER B 1 47 ? 13.473 34.751 65.468 1.00 31.75 299 SER B N 1
ATOM 863 C CA . SER B 1 47 ? 12.916 34.740 66.798 1.00 29.90 299 SER B CA 1
ATOM 864 C C . SER B 1 47 ? 12.588 36.085 67.508 1.00 39.58 299 SER B C 1
ATOM 865 O O . SER B 1 47 ? 11.676 36.082 68.346 1.00 32.40 299 SER B O 1
ATOM 868 N N . ARG B 1 48 ? 13.329 37.194 67.240 1.00 23.62 300 ARG B N 1
ATOM 869 C CA . ARG B 1 48 ? 13.032 38.539 67.758 1.00 30.78 300 ARG B CA 1
ATOM 870 C C . ARG B 1 48 ? 11.826 39.054 67.030 1.00 33.34 300 ARG B C 1
ATOM 871 O O . ARG B 1 48 ? 10.941 39.709 67.550 1.00 25.21 300 ARG B O 1
ATOM 879 N N . MET B 1 49 ? 11.787 38.755 65.773 1.00 22.89 301 MET B N 1
ATOM 880 C CA . MET B 1 49 ? 10.652 39.116 65.026 1.00 24.97 301 MET B CA 1
ATOM 881 C C . MET B 1 49 ? 9.320 38.378 65.371 1.00 29.20 301 MET B C 1
ATOM 882 O O . MET B 1 49 ? 8.270 38.943 65.224 1.00 24.02 301 MET B O 1
ATOM 887 N N . GLU B 1 50 ? 9.345 37.127 65.769 1.00 20.87 302 GLU B N 1
ATOM 888 C CA . GLU B 1 50 ? 8.110 36.450 66.185 1.00 32.82 302 GLU B CA 1
ATOM 889 C C . GLU B 1 50 ? 7.671 37.110 67.462 1.00 30.67 302 GLU B C 1
ATOM 890 O O . GLU B 1 50 ? 6.477 37.253 67.736 1.00 27.85 302 GLU B O 1
ATOM 896 N N . ASP B 1 51 ? 8.626 37.480 68.282 1.00 27.86 303 ASP B N 1
ATOM 897 C CA . ASP B 1 51 ? 8.241 38.255 69.485 1.00 32.45 303 ASP B CA 1
ATOM 898 C C . ASP B 1 51 ? 7.636 39.606 69.101 1.00 35.57 303 ASP B C 1
ATOM 899 O O . ASP B 1 51 ? 6.681 40.050 69.712 1.00 23.70 303 ASP B O 1
ATOM 904 N N . GLU B 1 52 ? 8.158 40.264 68.068 1.00 30.86 304 GLU B N 1
ATOM 905 C CA . GLU B 1 52 ? 7.691 41.594 67.822 1.00 33.34 304 GLU B CA 1
ATOM 906 C C . GLU B 1 52 ? 6.319 41.498 67.138 1.00 27.67 304 GLU B C 1
ATOM 907 O O . GLU B 1 52 ? 5.432 42.311 67.389 1.00 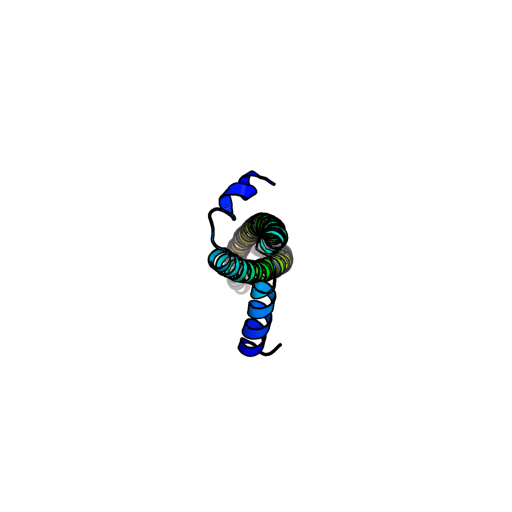26.30 304 GLU B O 1
ATOM 913 N N . ASN B 1 53 ? 6.140 40.505 66.308 1.00 24.91 305 ASN B N 1
ATOM 914 C CA . ASN B 1 53 ? 4.864 40.254 65.722 1.00 27.53 305 ASN B CA 1
ATOM 915 C C . ASN B 1 53 ? 3.811 39.868 66.774 1.00 38.71 305 ASN B C 1
ATOM 916 O O . ASN B 1 53 ? 2.677 40.349 66.749 1.00 32.21 305 ASN B O 1
ATOM 921 N N . ASN B 1 54 ? 4.178 39.009 67.713 1.00 21.32 306 ASN B N 1
ATOM 922 C CA . ASN B 1 54 ? 3.275 38.760 68.853 1.00 35.39 306 ASN B CA 1
ATOM 923 C C . ASN B 1 54 ? 2.789 40.000 69.583 1.00 26.34 306 ASN B C 1
ATOM 924 O O . ASN B 1 54 ? 1.613 40.097 69.880 1.00 20.51 306 ASN B O 1
ATOM 929 N N . ARG B 1 55 ? 3.717 40.906 69.886 1.00 30.50 307 ARG B N 1
ATOM 930 C CA . ARG B 1 55 ? 3.451 42.142 70.533 1.00 32.68 307 ARG B CA 1
ATOM 931 C C . ARG B 1 55 ? 2.546 42.950 69.607 1.00 29.70 307 ARG B C 1
ATOM 932 O O . ARG B 1 55 ? 1.599 43.540 70.055 1.00 27.78 307 ARG B O 1
ATOM 940 N N . LEU B 1 56 ? 2.816 42.931 68.297 1.00 32.31 308 LEU B N 1
ATOM 941 C CA . LEU B 1 56 ? 1.988 43.691 67.360 1.00 21.20 308 LEU B CA 1
ATOM 942 C C . LEU B 1 56 ? 0.566 43.119 67.319 1.00 29.01 308 LEU B C 1
ATOM 943 O O . LEU B 1 56 ? -0.373 43.908 67.366 1.00 29.40 308 LEU B O 1
ATOM 948 N N . ARG B 1 57 ? 0.404 41.779 67.391 1.00 25.34 309 ARG B N 1
ATOM 949 C CA . ARG B 1 57 ? -0.932 41.181 67.373 1.00 25.77 309 ARG B CA 1
ATOM 950 C C . ARG B 1 57 ? -1.685 41.546 68.638 1.00 25.64 309 ARG B C 1
ATOM 951 O O . ARG B 1 57 ? -2.804 41.995 68.600 1.00 33.94 309 ARG B O 1
ATOM 959 N N . LEU B 1 58 ? -1.061 41.330 69.770 1.00 26.78 310 LEU B N 1
ATOM 960 C CA . LEU B 1 58 ? -1.706 41.672 71.009 1.00 21.16 310 LEU B CA 1
ATOM 961 C C . LEU B 1 58 ? -2.100 43.172 71.148 1.00 28.56 310 LEU B C 1
ATOM 962 O O . LEU B 1 58 ? -3.213 43.496 71.617 1.00 33.13 310 LEU B O 1
ATOM 967 N N . GLU B 1 59 ? -1.197 44.066 70.732 1.00 30.09 311 GLU B N 1
ATOM 968 C CA . GLU B 1 59 ? -1.389 45.487 70.881 1.00 26.39 311 GLU B CA 1
ATOM 969 C C . GLU B 1 59 ? -2.570 45.941 70.083 1.00 35.98 311 GLU B C 1
ATOM 970 O O . GLU B 1 59 ? -3.431 46.643 70.580 1.00 30.24 311 GLU B O 1
ATOM 976 N N . SER B 1 60 ? -2.621 45.510 68.839 1.00 35.71 312 SER B N 1
ATOM 977 C CA . SER B 1 60 ? -3.649 45.956 67.984 1.00 33.34 312 SER B CA 1
ATOM 978 C C . SER B 1 60 ? -4.991 45.268 68.325 1.00 38.20 312 SER B C 1
ATOM 979 O O . SER B 1 60 ? -6.044 45.756 67.958 1.00 45.27 312 SER B O 1
ATOM 982 N N . LYS B 1 61 ? -4.994 44.170 69.050 1.00 39.02 313 LYS B N 1
ATOM 983 C CA . LYS B 1 61 ? -6.280 43.720 69.601 1.00 49.81 313 LYS B CA 1
ATOM 984 C C . LYS B 1 61 ? -6.680 44.481 70.887 1.00 47.53 313 LYS B C 1
ATOM 985 O O . LYS B 1 61 ? -7.855 44.699 71.141 1.00 45.48 313 LYS B O 1
ATOM 991 N N . ARG B 1 62 ? -5.718 44.905 71.682 1.00 41.77 314 ARG B N 1
ATOM 992 C CA . ARG B 1 62 ? -6.023 45.756 72.835 1.00 45.32 314 ARG B CA 1
ATOM 993 C C . ARG B 1 62 ? -6.584 47.109 72.400 1.00 43.52 314 ARG B C 1
ATOM 994 O O . ARG B 1 62 ? -7.583 47.582 72.945 1.00 47.22 314 ARG B O 1
ATOM 1002 N N . LEU B 1 63 ? -5.919 47.725 71.440 1.00 37.63 315 LEU B N 1
ATOM 1003 C CA . LEU B 1 63 ? -6.384 48.975 70.820 1.00 41.09 315 LEU B CA 1
ATOM 1004 C C . LEU B 1 63 ? -7.792 48.806 70.269 1.00 51.90 315 LEU B C 1
ATOM 1005 O O . LEU B 1 63 ? -8.587 49.760 70.305 1.00 40.71 315 LEU B O 1
ATOM 1010 N N . ASP B 1 64 ? -8.097 47.620 69.739 1.00 51.00 319 ASP B N 1
ATOM 1011 C CA . ASP B 1 64 ? -9.460 47.316 69.324 1.00 40.19 319 ASP B CA 1
ATOM 1012 C C . ASP B 1 64 ? -10.444 47.293 70.507 1.00 45.59 319 ASP B C 1
ATOM 1013 O O . ASP B 1 64 ? -11.515 47.901 70.427 1.00 40.82 319 ASP B O 1
ATOM 1018 N N . ALA B 1 65 ? -10.067 46.667 71.613 1.00 44.17 320 ALA B N 1
ATOM 1019 C CA . ALA B 1 65 ? -10.898 46.733 72.796 1.00 34.86 320 ALA B CA 1
ATOM 1020 C C . ALA B 1 65 ? -11.151 48.229 73.013 1.00 37.99 320 ALA B C 1
ATOM 1021 O O . ALA B 1 65 ? -12.274 48.696 72.979 1.00 50.57 320 ALA B O 1
ATOM 1023 N N . ARG B 1 66 ? -10.063 48.962 73.160 1.00 49.56 321 ARG B N 1
ATOM 1024 C CA . ARG B 1 66 ? -10.028 50.390 73.423 1.00 43.86 321 ARG B CA 1
ATOM 1025 C C . ARG B 1 66 ? -11.037 51.242 72.691 1.00 42.94 321 ARG B C 1
ATOM 1026 O O . ARG B 1 66 ? -11.671 52.084 73.302 1.00 35.30 321 ARG B O 1
ATOM 1034 N N . VAL B 1 67 ? -11.069 51.080 71.367 1.00 33.99 322 VAL B N 1
ATOM 1035 C CA . VAL B 1 67 ? -11.949 51.747 70.508 1.00 35.04 322 VAL B CA 1
ATOM 1036 C C . VAL B 1 67 ? -13.408 51.465 70.854 1.00 38.19 322 VAL B C 1
ATOM 1037 O O . VAL B 1 67 ? -14.232 52.366 70.818 1.00 43.60 322 VAL B O 1
ATOM 1041 N N . ARG B 1 68 ? -13.724 50.217 71.138 1.00 40.66 323 ARG B N 1
ATOM 1042 C CA . ARG B 1 68 ? -15.040 49.862 71.629 1.00 48.65 323 ARG B CA 1
ATOM 1043 C C . ARG B 1 68 ? -15.337 50.542 72.930 1.00 46.25 323 ARG B C 1
ATOM 1044 O O . ARG B 1 68 ? -16.447 51.038 73.123 1.00 41.77 323 ARG B O 1
ATOM 1052 N N . GLU B 1 69 ? -14.367 50.563 73.838 1.00 46.24 324 GLU B N 1
ATOM 1053 C CA . GLU B 1 69 ? -14.587 51.242 75.114 1.00 48.93 324 GLU B CA 1
ATOM 1054 C C . GLU B 1 69 ? -14.804 52.730 74.857 1.00 48.61 324 GLU B C 1
ATOM 1055 O O . GLU B 1 69 ? -15.522 53.392 75.588 1.00 40.89 324 GLU B O 1
ATOM 1061 N N . LEU B 1 70 ? -14.176 53.260 73.827 1.00 43.37 325 LEU B N 1
ATOM 1062 C CA . LEU B 1 70 ? -14.272 54.657 73.609 1.00 42.49 325 LEU B CA 1
ATOM 1063 C C . LEU B 1 70 ? -15.558 54.972 72.843 1.00 35.54 325 LEU B C 1
ATOM 1064 O O . LEU B 1 70 ? -16.184 56.017 73.072 1.00 40.58 325 LEU B O 1
ATOM 1069 N N . GLU B 1 71 ? -15.944 54.123 71.913 1.00 45.42 326 GLU B N 1
ATOM 1070 C CA . GLU B 1 71 ? -17.210 54.328 71.229 1.00 41.18 326 GLU B CA 1
ATOM 1071 C C . GLU B 1 71 ? -18.405 54.356 72.186 1.00 45.46 326 GLU B C 1
ATOM 1072 O O . GLU B 1 71 ? -19.339 55.119 71.954 1.00 41.55 326 GLU B O 1
ATOM 1078 N N . LEU B 1 72 ? -18.346 53.562 73.257 1.00 46.06 327 LEU B N 1
ATOM 1079 C CA . LEU B 1 72 ? -19.353 53.580 74.328 1.00 48.11 327 LEU B CA 1
ATOM 1080 C C . LEU B 1 72 ? -19.262 54.745 75.276 1.00 48.99 327 LEU B C 1
ATOM 1081 O O . LEU B 1 72 ? -20.293 55.267 75.703 1.00 43.88 327 LEU B O 1
ATOM 1086 N N . GLU B 1 73 ? -18.058 55.128 75.685 1.00 38.59 328 GLU B N 1
ATOM 1087 C CA . GLU B 1 73 ? -17.977 56.269 76.551 1.00 39.31 328 GLU B CA 1
ATOM 1088 C C . GLU B 1 73 ? -18.542 57.459 75.798 1.00 39.95 328 GLU B C 1
ATOM 1089 O O . GLU B 1 73 ? -19.187 58.277 76.419 1.00 31.66 328 GLU B O 1
ATOM 1091 N N . LEU B 1 74 ? -18.353 57.517 74.473 1.00 35.30 329 LEU B N 1
ATOM 1092 C CA . LEU B 1 74 ? -18.867 58.569 73.642 1.00 31.40 329 LEU B CA 1
ATOM 1093 C C . LEU B 1 74 ? -20.416 58.638 73.590 1.00 42.96 329 LEU B C 1
ATOM 1094 O O . LEU B 1 74 ? -21.007 59.660 73.964 1.00 34.54 329 LEU B O 1
ATOM 1099 N N . ASP B 1 75 ? -21.042 57.588 73.066 1.00 40.50 330 ASP B N 1
ATOM 1100 C CA . ASP B 1 75 ? -22.465 57.357 73.227 1.00 31.33 330 ASP B CA 1
ATOM 1101 C C . ASP B 1 75 ? -22.997 57.793 74.609 1.00 35.68 330 ASP B C 1
ATOM 1102 O O . ASP B 1 75 ? -23.903 58.572 74.697 1.00 44.86 330 ASP B O 1
ATOM 1107 N N . ARG B 1 76 ? -22.450 57.247 75.676 1.00 39.41 331 ARG B N 1
ATOM 1108 C CA . ARG B 1 76 ? -22.856 57.628 77.017 1.00 40.35 331 ARG B CA 1
ATOM 1109 C C . ARG B 1 76 ? -22.666 59.104 77.289 1.00 52.96 331 ARG B C 1
ATOM 1110 O O . ARG B 1 76 ? -23.521 59.724 77.932 1.00 46.85 331 ARG B O 1
ATOM 1112 N N . LEU B 1 77 ? -21.579 59.689 76.782 1.00 43.51 332 LEU B N 1
ATOM 1113 C CA . LEU B 1 77 ? -21.381 61.121 76.953 1.00 46.19 332 LEU B CA 1
ATOM 1114 C C . LEU B 1 77 ? -22.373 61.966 76.168 1.00 47.48 332 LEU B C 1
ATOM 1115 O O . LEU B 1 77 ? -22.656 63.081 76.557 1.00 42.75 332 LEU B O 1
ATOM 1120 N N . ARG B 1 78 ? -22.844 61.450 75.048 1.00 34.67 333 ARG B N 1
ATOM 1121 C CA . ARG B 1 78 ? -23.819 62.115 74.256 1.00 38.96 333 ARG B CA 1
ATOM 1122 C C . ARG B 1 78 ? -25.175 62.119 74.927 1.00 36.38 333 ARG B C 1
ATOM 1123 O O . ARG B 1 78 ? -25.805 63.159 74.948 1.00 36.22 333 ARG B O 1
ATOM 1131 N N . ALA B 1 79 ? -25.601 60.987 75.481 1.00 35.67 334 ALA B N 1
ATOM 1132 C CA . ALA B 1 79 ? -26.796 60.977 76.285 1.00 37.04 334 ALA B CA 1
ATOM 1133 C C . ALA B 1 79 ? -26.701 62.063 77.370 1.00 43.33 334 ALA B C 1
ATOM 1134 O O . ALA B 1 79 ? -27.591 62.901 77.436 1.00 49.33 334 ALA B O 1
ATOM 1136 N N . GLU B 1 80 ? -25.623 62.103 78.160 1.00 40.31 335 GLU B N 1
ATOM 1137 C CA . GLU B 1 80 ? -25.468 63.169 79.169 1.00 46.45 335 GLU B CA 1
ATOM 1138 C C . GLU B 1 80 ? -25.439 64.575 78.550 1.00 39.43 335 GLU B C 1
ATOM 1139 O O . GLU B 1 80 ? -26.037 65.477 79.081 1.00 39.72 335 GLU B O 1
ATOM 1141 N N . ASN B 1 81 ? -24.786 64.770 77.414 1.00 37.43 336 ASN B N 1
ATOM 1142 C CA . ASN B 1 81 ? -24.733 66.078 76.777 1.00 34.78 336 ASN B CA 1
ATOM 1143 C C . ASN B 1 81 ? -26.154 66.606 76.417 1.00 34.86 336 ASN B C 1
ATOM 1144 O O . ASN B 1 81 ? -26.492 67.721 76.766 1.00 35.21 336 ASN B O 1
ATOM 1149 N N . LEU B 1 82 ? -26.949 65.807 75.708 1.00 31.18 337 LEU B N 1
ATOM 1150 C CA . LEU B 1 82 ? -28.344 66.068 75.482 1.00 30.67 337 LEU B CA 1
ATOM 1151 C C . LEU B 1 82 ? -29.126 66.453 76.754 1.00 29.71 337 LEU B C 1
ATOM 1152 O O . LEU B 1 82 ? -29.836 67.425 76.730 1.00 29.11 337 LEU B O 1
ATOM 1157 N N . GLN B 1 83 ? -29.030 65.683 77.827 1.00 37.94 338 GLN B N 1
ATOM 1158 C CA . GLN B 1 83 ? -29.696 66.090 79.070 1.00 44.22 338 GLN B CA 1
ATOM 1159 C C . GLN B 1 83 ? -29.234 67.440 79.561 1.00 39.62 338 GLN B C 1
ATOM 1160 O O . GLN B 1 83 ? -30.062 68.289 79.866 1.00 42.77 338 GLN B O 1
ATOM 1166 N N . LEU B 1 84 ? -27.919 67.637 79.641 1.00 44.69 339 LEU B N 1
ATOM 1167 C CA . LEU B 1 84 ? -27.330 68.893 80.130 1.00 50.95 339 LEU B CA 1
ATOM 1168 C C . LEU B 1 84 ? -27.771 70.099 79.330 1.00 46.67 339 LEU B C 1
ATOM 1169 O O . LEU B 1 84 ? -27.978 71.170 79.883 1.00 37.00 339 LEU B O 1
ATOM 1174 N N . LEU B 1 85 ? -27.900 69.889 78.029 1.00 38.83 340 LEU B N 1
ATOM 1175 C CA . LEU B 1 85 ? -28.237 70.921 77.093 1.00 39.99 340 LEU B CA 1
AT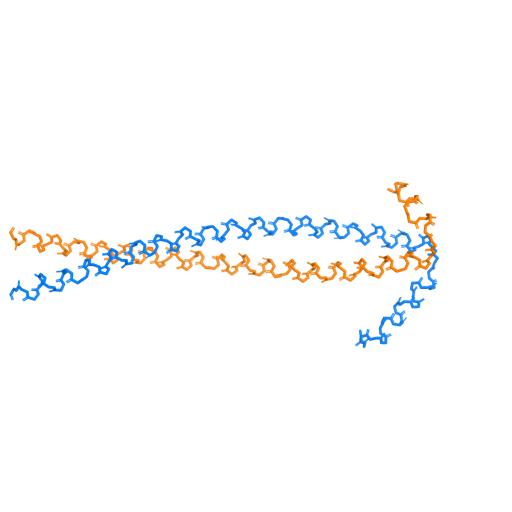OM 1176 C C . LEU B 1 85 ? -29.709 71.278 77.199 1.00 38.20 340 LEU B C 1
ATOM 1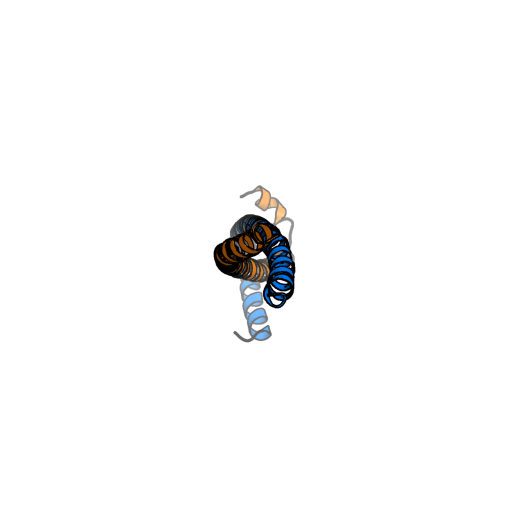177 O O . LEU B 1 85 ? -30.060 72.428 77.008 1.00 36.30 340 LEU B O 1
ATOM 1182 N N . THR B 1 86 ? -30.547 70.279 77.480 1.00 37.92 341 THR B N 1
ATOM 1183 C CA . THR B 1 86 ? -31.982 70.444 77.493 1.00 40.43 341 THR B CA 1
ATOM 1184 C C . THR B 1 86 ? -32.310 71.211 78.758 1.00 44.89 341 THR B C 1
ATOM 1185 O O . THR B 1 86 ? -33.180 72.078 78.753 1.00 37.56 341 THR B O 1
ATOM 1189 N N . GLU B 1 87 ? -31.550 70.933 79.811 1.00 47.42 342 GLU B N 1
ATOM 1190 C CA . GLU B 1 87 ? -31.640 71.660 81.079 1.00 49.69 342 GLU B CA 1
ATOM 1191 C C . GLU B 1 87 ? -31.136 73.091 80.930 1.00 51.32 342 GLU B C 1
ATOM 1192 O O . GLU B 1 87 ? -31.801 74.012 81.392 1.00 45.68 342 GLU B O 1
ATOM 1198 N N . ASN B 1 88 ? -29.984 73.284 80.269 1.00 45.91 343 ASN B N 1
ATOM 1199 C CA . ASN B 1 88 ? -29.427 74.648 80.027 1.00 45.71 343 ASN B CA 1
ATOM 1200 C C . ASN B 1 88 ? -30.481 75.479 79.299 1.00 46.35 343 ASN B C 1
ATOM 1201 O O . ASN B 1 88 ? -30.586 76.659 79.519 1.00 44.76 343 ASN B O 1
ATOM 1206 N N . GLU B 1 89 ? -31.247 74.813 78.435 1.00 43.98 344 GLU B N 1
ATOM 1207 C CA . GLU B 1 89 ? -32.258 75.438 77.593 1.00 51.55 344 GLU B CA 1
ATOM 1208 C C . GLU B 1 89 ? -33.502 75.803 78.381 1.00 46.04 344 GLU B C 1
ATOM 1209 O O . GLU B 1 89 ? -34.093 76.855 78.129 1.00 35.48 344 GLU B O 1
ATOM 1215 N N . LEU B 1 90 ? -33.881 74.941 79.329 1.00 51.99 345 LEU B N 1
ATOM 1216 C CA . LEU B 1 90 ? -35.001 75.228 80.216 1.00 50.55 345 LEU B CA 1
ATOM 1217 C C . LEU B 1 90 ? -34.680 76.510 80.942 1.00 45.11 345 LEU B C 1
ATOM 1218 O O . LEU B 1 90 ? -35.454 77.445 80.885 1.00 59.07 345 LEU B O 1
ATOM 1223 N N . HIS B 1 91 ? -33.515 76.576 81.579 1.00 55.60 346 HIS B N 1
ATOM 1224 C CA . HIS B 1 91 ? -33.095 77.798 82.293 1.00 60.85 346 HIS B CA 1
ATOM 1225 C C . HIS B 1 91 ? -32.962 78.990 81.376 1.00 65.26 346 HIS B C 1
ATOM 1226 O O . HIS B 1 91 ? -33.192 80.111 81.809 1.00 64.12 346 HIS B O 1
ATOM 1233 N N . ARG B 1 92 ? -32.588 78.762 80.119 1.00 54.78 347 ARG B N 1
ATOM 1234 C CA . ARG B 1 92 ? -32.413 79.879 79.217 1.00 57.14 347 ARG B CA 1
ATOM 1235 C C . ARG B 1 92 ? -33.771 80.541 79.072 1.00 65.39 347 ARG B C 1
ATOM 1236 O O . ARG B 1 92 ? -33.883 81.764 79.184 1.00 74.36 347 ARG B O 1
ATOM 1244 N N . GLN B 1 93 ? -34.796 79.712 78.848 1.00 70.34 348 GLN B N 1
ATOM 1245 C CA . GLN B 1 93 ? -36.191 80.156 78.680 1.00 63.56 348 GLN B CA 1
ATOM 1246 C C . GLN B 1 93 ? -36.787 80.810 79.941 1.00 68.76 348 GLN B C 1
ATOM 1247 O O . GLN B 1 93 ? -37.727 81.595 79.830 1.00 72.95 348 GLN B O 1
ATOM 1253 N N . GLN B 1 94 ? -36.268 80.485 81.128 1.00 68.63 349 GLN B N 1
ATOM 1254 C CA . GLN B 1 94 ? -36.722 81.160 82.334 1.00 80.02 349 GLN B CA 1
ATOM 1255 C C . GLN B 1 94 ? -35.864 82.402 82.618 1.00 86.99 349 GLN B C 1
ATOM 1256 O O . GLN B 1 94 ? -35.434 82.610 83.736 1.00 83.76 349 GLN B O 1
ATOM 1262 N N . GLU B 1 95 ? -35.668 83.237 81.585 1.00 96.71 350 GLU B N 1
ATOM 1263 C CA . GLU B 1 95 ? -34.894 84.483 81.673 1.00 93.64 350 GLU B CA 1
ATOM 1264 C C . GLU B 1 95 ? -35.362 85.481 80.614 1.00 93.16 350 GLU B C 1
ATOM 1265 O O . GLU B 1 95 ? -35.024 85.347 79.435 1.00 89.07 350 GLU B O 1
#

Foldseek 3Di:
DPDVVVVVVVVVVVVPDDPVVNVVVVVVVVVVVVVVVVVVVVVVVVVVVVVVVVVVVVVVCVVVVVVVVVVVVVCVVVVVVD/DCVVVPVQPVDDPVVNVVVVVVVVVVVVVVVVVVVVVVVVVVVVVVVVVVVVVVVVVVVVVVVVVVVVVVVVVVVD

Radius of gyration: 29.95 Å; Cα contacts (8 Å, |Δi|>4): 95; chains: 2; bounding box: 70×67×51 Å